Protein AF-A0AAX1UGL9-F1 (afdb_monomer)

Secondary structure (DSSP, 8-state):
-PPPPTTSTT-B-TTSEEEEEEEEEE-SSTT-EEEEEEETTT--EEEEEGGGGGG---TTTS-PPPPBP--

Nearest PDB structures (foldseek):
  6ee8-assembly1_M  TM=5.205E-01  e=4.902E-01  Mycobacterium tuberculosis
  6vw0-assembly1_M  TM=6.496E-01  e=1.774E+00  Mycobacterium tuberculosis
  8jke-assembly1_H  TM=5.300E-01  e=4.366E+00  Streptomyces coelicolor A3(2)
  7kim-assembly1_M  TM=5.305E-01  e=3.375E+00  Mycobacterium tuberculosis
  2lqk-assembly1_A  TM=4.384E-01  e=4.366E+00  Thermus thermophilus HB27

Mean predicted aligned error: 3.1 Å

Structure (mmCIF, N/CA/C/O backbone):
data_AF-A0AAX1UGL9-F1
#
_entry.id   AF-A0AAX1UGL9-F1
#
loop_
_atom_site.group_PDB
_atom_site.id
_atom_site.type_symbol
_atom_site.label_atom_id
_atom_site.label_alt_id
_atom_site.label_comp_id
_atom_site.label_asym_id
_atom_site.label_entity_id
_atom_site.label_seq_id
_atom_site.pdbx_PDB_ins_code
_atom_site.Cartn_x
_atom_site.Cartn_y
_atom_site.Cartn_z
_atom_site.occupancy
_atom_site.B_iso_or_equiv
_atom_site.auth_seq_id
_atom_site.auth_comp_id
_atom_site.auth_asym_id
_atom_site.auth_atom_id
_atom_site.pdbx_PDB_model_num
ATOM 1 N N . MET A 1 1 ? -19.835 14.461 -4.588 1.00 49.47 1 MET A N 1
ATOM 2 C CA . MET A 1 1 ? -19.227 13.158 -4.239 1.00 49.47 1 MET A CA 1
ATOM 3 C C . MET A 1 1 ? -17.972 13.427 -3.425 1.00 49.47 1 MET A C 1
ATOM 5 O O . MET A 1 1 ? -17.108 14.144 -3.910 1.00 49.47 1 MET A O 1
ATOM 9 N N . VAL A 1 2 ? -17.915 12.972 -2.171 1.00 52.84 2 VAL A N 1
ATOM 10 C CA . VAL A 1 2 ? -16.720 13.122 -1.320 1.00 52.84 2 VAL A CA 1
ATOM 11 C C . VAL A 1 2 ? -15.633 12.216 -1.891 1.00 52.84 2 VAL A C 1
ATOM 13 O O . VAL A 1 2 ? -15.867 11.024 -2.069 1.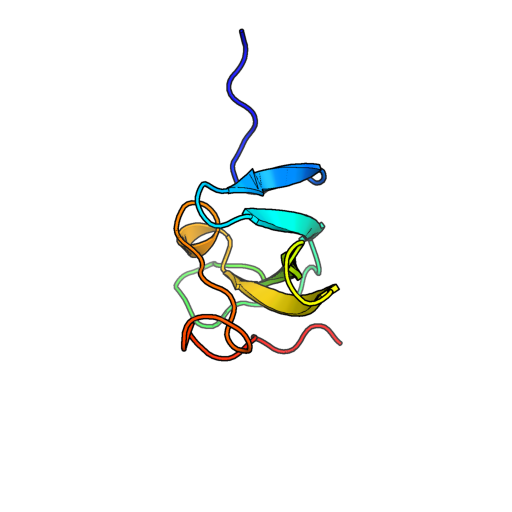00 52.84 2 VAL A O 1
ATOM 16 N N . GLN A 1 3 ? -14.472 12.773 -2.230 1.00 64.12 3 GLN A N 1
ATOM 17 C CA . GLN A 1 3 ? -13.331 11.971 -2.662 1.00 64.12 3 GLN A CA 1
ATOM 18 C C . GLN A 1 3 ? -12.784 11.240 -1.428 1.00 64.12 3 GLN A C 1
ATOM 20 O O . GLN A 1 3 ? -12.427 11.883 -0.442 1.00 64.12 3 GLN A O 1
ATOM 25 N N . ALA A 1 4 ? -12.788 9.905 -1.444 1.00 75.69 4 ALA A N 1
ATOM 26 C CA . ALA A 1 4 ? -12.225 9.119 -0.350 1.00 75.69 4 ALA A CA 1
ATOM 27 C C . ALA A 1 4 ? -10.720 9.404 -0.227 1.00 75.69 4 ALA A C 1
ATOM 29 O O . ALA A 1 4 ? -10.030 9.520 -1.243 1.00 75.69 4 ALA A O 1
ATOM 30 N N . SER A 1 5 ? -10.215 9.512 1.007 1.00 92.06 5 SER A N 1
ATOM 31 C CA . SER A 1 5 ? -8.773 9.626 1.237 1.00 92.06 5 SER A CA 1
ATOM 32 C C . SER A 1 5 ? -8.072 8.408 0.644 1.00 92.06 5 SER A C 1
ATOM 34 O O . SER A 1 5 ? -8.557 7.282 0.761 1.00 92.06 5 SER A O 1
ATOM 36 N N . THR A 1 6 ? -6.896 8.618 0.058 1.00 95.62 6 THR A N 1
ATOM 37 C CA . THR A 1 6 ? -6.084 7.556 -0.558 1.00 95.62 6 THR A CA 1
ATOM 38 C C . THR A 1 6 ? -5.629 6.500 0.451 1.00 95.62 6 THR A C 1
ATOM 40 O O . THR A 1 6 ? -5.152 5.444 0.065 1.00 95.62 6 THR A O 1
ATOM 43 N N . THR A 1 7 ? -5.772 6.776 1.747 1.00 97.12 7 THR A N 1
ATOM 44 C CA . THR A 1 7 ? -5.422 5.896 2.868 1.00 97.12 7 THR A CA 1
ATOM 45 C C . THR A 1 7 ? -6.623 5.202 3.512 1.00 97.12 7 THR A C 1
ATOM 47 O O . THR A 1 7 ? -6.446 4.406 4.436 1.00 97.12 7 THR A O 1
ATOM 50 N N . THR A 1 8 ? -7.849 5.502 3.076 1.00 97.12 8 THR A N 1
ATOM 51 C CA . THR A 1 8 ? -9.059 4.881 3.624 1.00 97.12 8 THR A CA 1
ATOM 52 C C . THR A 1 8 ? -9.158 3.425 3.151 1.00 97.12 8 THR A C 1
ATOM 54 O O . THR A 1 8 ? -9.032 3.187 1.950 1.00 97.12 8 THR A O 1
ATOM 57 N N . PRO A 1 9 ? -9.403 2.443 4.043 1.00 97.81 9 PRO A N 1
ATOM 58 C CA . PRO A 1 9 ? -9.679 1.067 3.631 1.00 97.81 9 PRO A CA 1
ATOM 59 C C . PRO A 1 9 ? -10.785 0.985 2.571 1.00 97.81 9 PRO A C 1
ATOM 61 O O . PRO A 1 9 ? -11.798 1.675 2.675 1.00 97.81 9 PRO A O 1
ATOM 64 N N . GLY A 1 10 ? -10.572 0.166 1.543 1.00 97.62 10 GLY A N 1
ATOM 65 C CA . GLY A 1 10 ? -11.424 0.078 0.355 1.00 97.62 10 GLY A CA 1
ATOM 66 C C . GLY A 1 10 ? -11.102 1.104 -0.741 1.00 97.62 10 GLY A C 1
ATOM 67 O O . GLY A 1 10 ? -11.669 1.023 -1.829 1.00 97.62 10 GLY A O 1
ATOM 68 N N . TYR A 1 11 ? -10.189 2.058 -0.513 1.00 97.88 11 TYR A N 1
ATOM 69 C CA . TYR A 1 11 ? -9.676 2.904 -1.593 1.00 97.88 11 TYR A CA 1
ATOM 70 C C . TYR A 1 11 ? -8.886 2.054 -2.591 1.00 97.88 11 TYR A C 1
ATOM 72 O O . TYR A 1 11 ? -7.928 1.381 -2.208 1.00 97.88 11 TYR A O 1
ATOM 80 N N . ILE A 1 12 ? -9.261 2.133 -3.870 1.00 98.12 12 ILE A N 1
ATOM 81 C CA . ILE A 1 12 ? -8.554 1.496 -4.982 1.00 98.12 12 ILE A CA 1
ATOM 82 C C . ILE A 1 12 ? -7.909 2.592 -5.826 1.00 98.12 12 ILE A C 1
ATOM 84 O O . ILE A 1 12 ? -8.586 3.497 -6.317 1.00 98.12 12 ILE A O 1
ATOM 88 N N . ASN A 1 13 ? -6.592 2.524 -5.992 1.00 97.56 13 ASN A N 1
ATOM 89 C CA . ASN A 1 13 ? -5.866 3.499 -6.799 1.00 97.56 13 ASN A CA 1
ATOM 90 C C . ASN A 1 13 ? -6.004 3.219 -8.317 1.00 97.56 13 ASN A C 1
ATOM 92 O O . ASN A 1 13 ? -6.542 2.198 -8.750 1.00 97.56 13 ASN A O 1
ATOM 96 N N . ARG A 1 14 ? -5.432 4.099 -9.150 1.00 97.19 14 ARG A N 1
ATOM 97 C CA . ARG A 1 14 ? -5.464 3.981 -10.625 1.00 97.19 14 ARG A CA 1
ATOM 98 C C . ARG A 1 14 ? -4.782 2.733 -11.205 1.00 97.19 14 ARG A C 1
ATOM 100 O O . ARG A 1 14 ? -4.957 2.446 -12.381 1.00 97.19 14 ARG A O 1
ATOM 107 N N . ASN A 1 15 ? -3.984 2.032 -10.408 1.00 98.06 15 ASN A N 1
ATOM 108 C CA . ASN A 1 15 ? -3.221 0.857 -10.816 1.00 98.06 15 ASN A CA 1
ATOM 109 C C . ASN A 1 15 ? -3.822 -0.444 -10.230 1.00 98.06 15 ASN A C 1
ATOM 111 O O . ASN A 1 15 ? -3.194 -1.498 -10.332 1.00 98.06 15 ASN A O 1
ATOM 115 N N . LEU A 1 16 ? -5.037 -0.396 -9.658 1.00 98.19 16 LEU A N 1
ATOM 116 C CA . LEU A 1 16 ? -5.778 -1.535 -9.090 1.00 98.19 16 LEU A CA 1
ATOM 117 C C . LEU A 1 16 ? -5.176 -2.118 -7.801 1.00 98.19 16 LEU A C 1
ATOM 119 O O . LEU A 1 16 ? -5.170 -3.338 -7.588 1.00 98.19 16 LEU A O 1
ATOM 123 N N . GLN A 1 17 ? -4.671 -1.247 -6.928 1.00 98.50 17 GLN A N 1
ATOM 124 C CA . GLN A 1 17 ? -4.292 -1.613 -5.566 1.00 98.50 17 GLN A CA 1
ATOM 125 C C . GLN A 1 17 ? -5.305 -1.074 -4.577 1.00 98.50 17 GLN A C 1
ATOM 127 O O . GLN A 1 17 ? -5.534 0.133 -4.516 1.00 98.50 17 GLN A O 1
ATOM 132 N N . GLU A 1 18 ? -5.856 -1.982 -3.786 1.00 98.62 18 GLU A N 1
ATOM 133 C CA . GLU A 1 18 ? -6.790 -1.691 -2.712 1.00 98.62 18 GLU A CA 1
ATOM 134 C C . GLU A 1 18 ? -6.051 -1.520 -1.392 1.00 98.62 18 GLU A C 1
ATOM 136 O O . GLU A 1 18 ? -5.191 -2.335 -1.051 1.00 98.62 18 GLU A O 1
ATOM 141 N N . VAL A 1 19 ? -6.412 -0.497 -0.624 1.00 98.69 19 VAL A N 1
ATOM 142 C CA . VAL A 1 19 ? -6.012 -0.367 0.779 1.00 98.69 19 VAL A CA 1
ATOM 143 C C . VAL A 1 19 ? -6.865 -1.299 1.629 1.00 98.69 19 VAL A C 1
ATOM 145 O O . VAL A 1 19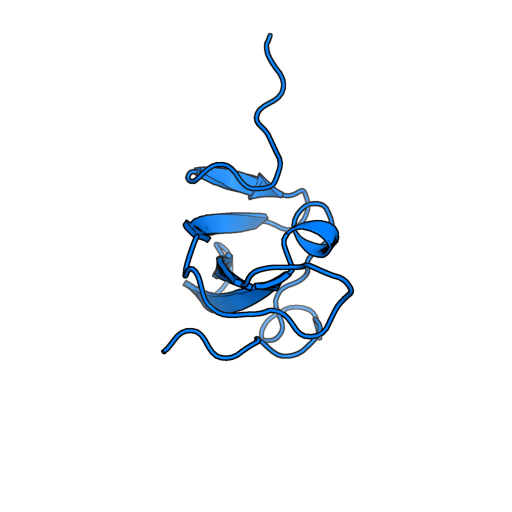 ? -8.077 -1.129 1.709 1.00 98.69 19 VAL A O 1
ATOM 148 N N . LEU A 1 20 ? -6.237 -2.247 2.319 1.00 98.44 20 LEU A N 1
ATOM 149 C CA . LEU A 1 20 ? -6.930 -3.153 3.234 1.00 98.44 20 LEU A CA 1
ATOM 150 C C . LEU A 1 20 ? -6.995 -2.590 4.655 1.00 98.44 20 LEU A C 1
ATOM 152 O O . LEU A 1 20 ? -8.032 -2.666 5.309 1.00 98.44 20 LEU A O 1
ATOM 156 N N . SER A 1 21 ? -5.888 -2.036 5.153 1.00 98.00 21 SER A N 1
ATOM 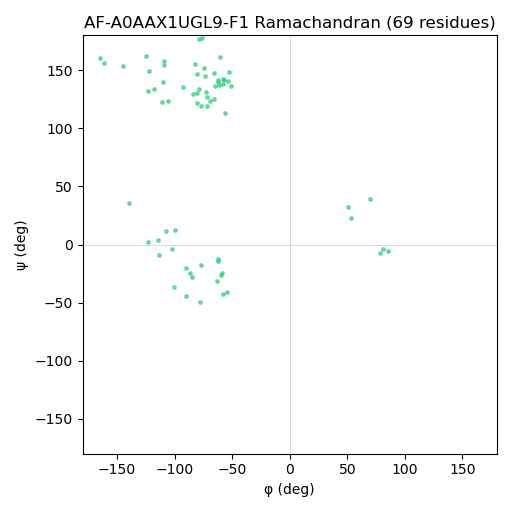157 C CA . SER A 1 21 ? -5.810 -1.510 6.517 1.00 98.00 21 SER A CA 1
ATOM 158 C C . SER A 1 21 ? -4.588 -0.616 6.734 1.00 98.00 21 SER A C 1
ATOM 160 O O . SER A 1 21 ? -3.593 -0.681 6.009 1.00 98.00 21 SER A O 1
ATOM 162 N N . LYS A 1 22 ? -4.653 0.214 7.780 1.00 97.38 22 LYS A N 1
ATOM 163 C CA . LYS A 1 22 ? -3.489 0.886 8.366 1.00 97.38 22 LYS A CA 1
ATOM 164 C C . LYS A 1 22 ? -2.826 -0.073 9.355 1.00 97.38 22 LYS A C 1
ATOM 166 O O . LYS A 1 22 ? -3.513 -0.598 10.225 1.00 97.38 22 LYS A O 1
ATOM 171 N N . THR A 1 23 ? -1.514 -0.276 9.251 1.00 96.75 23 THR A N 1
ATOM 172 C CA . THR A 1 23 ? -0.797 -1.241 10.113 1.00 96.75 23 THR A CA 1
ATOM 173 C C . THR A 1 23 ? -0.339 -0.643 11.445 1.00 96.75 23 THR A C 1
ATOM 175 O O . THR A 1 23 ? -0.123 -1.366 12.407 1.00 96.75 23 THR A O 1
ATOM 178 N N . GLY A 1 24 ? -0.161 0.682 11.506 1.00 95.06 24 GLY A N 1
ATOM 179 C CA . GLY A 1 24 ? 0.446 1.361 12.658 1.00 95.06 24 GLY A CA 1
ATOM 180 C C . GLY A 1 24 ? 1.976 1.268 12.713 1.00 95.06 24 GLY A C 1
ATOM 181 O O . GLY A 1 24 ? 2.583 1.958 13.526 1.00 95.06 24 GLY A O 1
ATOM 182 N N . LEU A 1 25 ? 2.602 0.486 11.828 1.00 96.88 25 LEU A N 1
ATOM 183 C CA . LEU A 1 25 ? 4.055 0.387 11.725 1.00 96.88 25 LEU A CA 1
ATOM 184 C C . LEU A 1 25 ? 4.649 1.650 11.079 1.00 96.88 25 LEU A C 1
ATOM 186 O O . LEU A 1 25 ? 4.021 2.227 10.178 1.00 96.88 25 LEU A O 1
ATOM 190 N N . PRO A 1 26 ? 5.853 2.078 11.502 1.00 96.88 26 PRO A N 1
ATOM 191 C CA . PRO A 1 26 ? 6.537 3.202 10.880 1.00 96.88 26 PRO A CA 1
ATOM 192 C C . PRO A 1 26 ? 6.911 2.873 9.432 1.00 96.88 26 PRO A C 1
ATOM 194 O O . PRO A 1 26 ? 7.394 1.783 9.122 1.00 96.88 26 PRO A O 1
ATOM 197 N N . GLY A 1 27 ? 6.673 3.835 8.546 1.00 96.31 27 GLY A N 1
ATOM 198 C CA . GLY A 1 27 ? 7.162 3.815 7.176 1.00 96.31 27 GLY A CA 1
ATOM 199 C C . GLY A 1 27 ? 8.646 4.168 7.090 1.00 96.31 27 GLY A C 1
ATOM 200 O O . GLY A 1 27 ? 9.291 4.497 8.083 1.00 96.31 27 GLY A O 1
ATOM 201 N N . ASN A 1 28 ? 9.186 4.135 5.874 1.00 95.81 28 ASN A N 1
ATOM 202 C CA . ASN A 1 28 ? 10.569 4.543 5.593 1.00 95.81 28 ASN A CA 1
ATOM 203 C C . ASN A 1 28 ? 10.681 5.973 5.026 1.00 95.81 28 ASN A C 1
ATOM 205 O O . ASN A 1 28 ? 11.733 6.348 4.517 1.00 95.81 28 ASN A O 1
ATOM 209 N N . ASP A 1 29 ? 9.598 6.747 5.102 1.00 93.38 29 ASP A N 1
ATOM 210 C CA . ASP A 1 29 ? 9.500 8.137 4.652 1.00 93.38 29 ASP A CA 1
ATOM 211 C C . ASP A 1 29 ? 9.017 9.037 5.807 1.00 93.38 29 ASP A C 1
ATOM 213 O O . ASP A 1 29 ? 8.496 8.547 6.816 1.00 93.38 29 ASP A O 1
ATOM 217 N N . HIS A 1 30 ? 9.213 10.353 5.690 1.00 93.56 30 HIS A N 1
ATOM 218 C CA . HIS A 1 30 ? 9.043 11.312 6.782 1.00 93.56 30 HIS A CA 1
ATOM 219 C C . HIS A 1 30 ? 7.637 11.250 7.403 1.00 93.56 30 HIS A C 1
ATOM 221 O O . HIS A 1 30 ? 6.634 11.594 6.768 1.00 93.56 30 HIS A O 1
ATOM 227 N N . ASN A 1 31 ? 7.578 10.812 8.667 1.00 94.62 31 ASN A N 1
ATOM 228 C CA . ASN A 1 31 ? 6.353 10.626 9.454 1.00 94.62 31 ASN A CA 1
ATOM 229 C C . ASN A 1 31 ? 5.283 9.749 8.774 1.00 94.62 31 ASN A C 1
ATOM 231 O O . ASN A 1 31 ? 4.095 9.852 9.091 1.00 94.62 31 ASN A O 1
ATOM 235 N N . GLN A 1 32 ? 5.682 8.888 7.835 1.00 97.00 32 GLN A N 1
ATOM 236 C CA . GLN A 1 32 ? 4.761 7.969 7.182 1.00 97.00 32 GLN A CA 1
ATOM 237 C C . GLN A 1 32 ? 4.516 6.723 8.032 1.00 97.00 32 GLN A C 1
ATOM 239 O O . GLN A 1 32 ? 5.331 6.308 8.853 1.00 97.00 32 GLN A O 1
ATOM 244 N N . VAL A 1 33 ? 3.363 6.108 7.789 1.00 97.25 33 VAL A N 1
ATOM 245 C CA . VAL A 1 33 ? 2.949 4.822 8.355 1.00 97.25 33 VAL A CA 1
ATOM 246 C C . VAL A 1 33 ? 2.650 3.853 7.225 1.00 97.25 33 VAL A C 1
ATOM 248 O O . VAL A 1 33 ? 2.197 4.267 6.150 1.00 97.25 33 VAL A O 1
ATOM 251 N N . VAL A 1 34 ? 2.884 2.568 7.475 1.00 98.38 34 VAL A N 1
ATOM 252 C CA . VAL A 1 34 ? 2.649 1.518 6.484 1.00 98.38 34 VAL A CA 1
ATOM 253 C C . VAL A 1 34 ? 1.161 1.170 6.416 1.00 98.38 34 VAL A C 1
ATOM 255 O O . VAL A 1 34 ? 0.497 0.953 7.436 1.00 98.38 34 VAL A O 1
ATOM 258 N N . TYR A 1 35 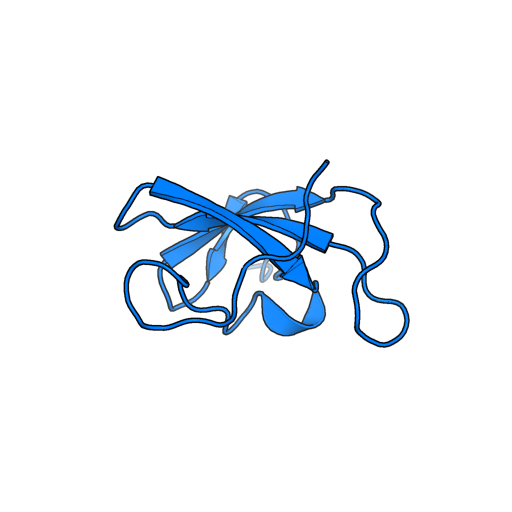? 0.642 1.074 5.198 1.00 98.38 35 TYR A N 1
ATOM 259 C CA . TYR A 1 35 ? -0.675 0.530 4.883 1.00 98.38 35 TYR A CA 1
ATOM 260 C C . TYR A 1 35 ? -0.514 -0.801 4.161 1.00 98.38 35 TYR A C 1
ATOM 262 O O 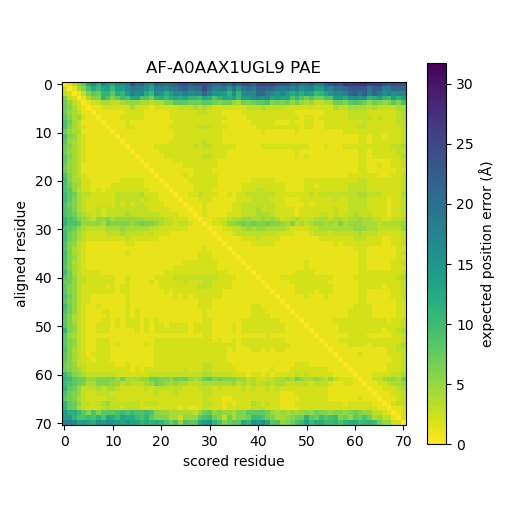. TYR A 1 35 ? 0.364 -0.942 3.309 1.00 98.38 35 TYR A O 1
ATOM 270 N N . LEU A 1 36 ? -1.372 -1.761 4.495 1.00 98.62 36 LEU A N 1
ATOM 271 C CA . LEU A 1 36 ? -1.458 -3.034 3.794 1.00 98.62 36 LEU A CA 1
ATOM 272 C C . LEU A 1 36 ? -2.279 -2.838 2.521 1.00 98.62 36 LEU A C 1
ATOM 274 O O . LEU A 1 36 ? -3.443 -2.442 2.594 1.00 98.62 36 LEU A O 1
ATOM 278 N N . LEU A 1 37 ? -1.682 -3.135 1.369 1.00 98.62 37 LEU A N 1
ATOM 279 C CA . LEU A 1 37 ? -2.353 -3.106 0.075 1.00 98.62 37 LEU A CA 1
ATOM 280 C C . LEU A 1 37 ? -2.559 -4.523 -0.462 1.00 98.62 37 LEU A C 1
ATOM 282 O O . LEU A 1 37 ? -1.782 -5.431 -0.158 1.00 98.62 37 LEU A O 1
ATOM 286 N N . ARG A 1 38 ? -3.570 -4.689 -1.316 1.00 98.69 38 ARG A N 1
ATOM 287 C CA . ARG A 1 38 ? -3.780 -5.875 -2.154 1.00 98.69 38 ARG A CA 1
ATOM 288 C C . ARG A 1 38 ? -3.846 -5.471 -3.618 1.00 98.69 38 ARG A C 1
ATOM 290 O O . ARG A 1 38 ? -4.589 -4.565 -3.983 1.00 98.69 38 ARG A O 1
ATOM 297 N N . CYS A 1 39 ? -3.114 -6.171 -4.476 1.00 98.56 39 CYS A N 1
ATOM 298 C CA . CYS A 1 39 ? -3.292 -6.043 -5.918 1.00 98.56 39 CYS A CA 1
ATOM 299 C C . CYS A 1 39 ? -4.496 -6.872 -6.386 1.00 98.56 39 CYS A C 1
ATOM 301 O O . CYS A 1 39 ? -4.578 -8.064 -6.091 1.00 98.56 39 CYS A O 1
ATOM 303 N N . HIS A 1 40 ? -5.400 -6.270 -7.161 1.00 98.38 40 HIS A N 1
ATOM 304 C CA . HIS A 1 40 ? -6.529 -6.999 -7.750 1.00 98.38 40 HIS A CA 1
ATOM 305 C C . HIS A 1 40 ? -6.153 -7.861 -8.962 1.00 98.38 40 HIS A C 1
ATOM 307 O O . HIS A 1 40 ? -6.911 -8.763 -9.297 1.00 98.38 40 HIS A O 1
ATOM 313 N N . ALA A 1 41 ? -5.001 -7.622 -9.599 1.00 98.00 41 ALA A N 1
ATOM 314 C CA . ALA A 1 41 ? -4.564 -8.406 -10.755 1.00 98.00 41 ALA A CA 1
ATOM 315 C C . ALA A 1 41 ? -3.981 -9.773 -10.351 1.00 98.00 41 ALA A C 1
ATOM 317 O O . ALA A 1 41 ? -4.395 -10.792 -10.892 1.00 98.00 41 ALA A O 1
ATOM 318 N N . CYS A 1 42 ? -3.057 -9.814 -9.382 1.00 98.25 42 CYS A N 1
ATOM 319 C CA . CYS A 1 42 ? -2.402 -11.062 -8.951 1.00 98.25 42 CYS A CA 1
ATOM 320 C C . CYS A 1 42 ? -2.731 -11.503 -7.516 1.00 98.25 42 CYS A C 1
ATOM 322 O O . CYS A 1 42 ? -2.335 -12.586 -7.100 1.00 98.25 42 CYS A O 1
ATOM 324 N N . GLY A 1 43 ? -3.413 -10.674 -6.720 1.00 98.19 43 GLY A N 1
ATOM 325 C CA . GLY A 1 43 ? -3.723 -10.978 -5.320 1.00 98.19 43 GLY A CA 1
ATOM 326 C C . GLY A 1 43 ? -2.593 -10.712 -4.318 1.00 98.19 43 GLY A C 1
ATOM 327 O O . GLY A 1 43 ? -2.840 -10.837 -3.117 1.00 98.19 43 GLY A O 1
ATOM 328 N N . ALA A 1 44 ? -1.398 -10.310 -4.769 1.00 97.81 44 ALA A N 1
ATOM 329 C CA . ALA A 1 44 ? -0.259 -10.026 -3.894 1.00 97.81 44 ALA A CA 1
ATOM 330 C C . ALA A 1 44 ? -0.590 -8.962 -2.840 1.00 97.81 44 ALA A C 1
ATOM 332 O O . ALA A 1 44 ? -1.280 -7.976 -3.126 1.00 97.81 44 ALA A O 1
ATOM 333 N N . ARG A 1 45 ? -0.062 -9.164 -1.628 1.00 98.19 45 ARG A N 1
ATOM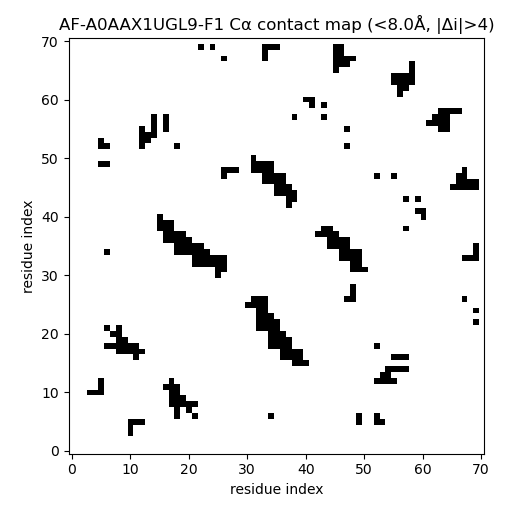 334 C CA . ARG A 1 45 ? -0.237 -8.273 -0.478 1.00 98.19 45 ARG A CA 1
ATOM 335 C C . ARG A 1 45 ? 1.101 -7.719 -0.023 1.00 98.19 45 ARG A C 1
ATOM 337 O O . ARG A 1 45 ? 2.064 -8.469 0.085 1.00 98.19 45 ARG A O 1
ATOM 344 N N . TYR A 1 46 ? 1.158 -6.418 0.229 1.00 98.25 46 TYR A N 1
ATOM 345 C CA . TYR A 1 46 ? 2.410 -5.739 0.557 1.00 98.25 46 TYR A CA 1
ATOM 346 C C . TYR A 1 46 ? 2.169 -4.390 1.232 1.00 98.25 46 TYR A C 1
ATOM 348 O O . TYR A 1 46 ? 1.119 -3.770 1.050 1.00 98.25 46 TYR A O 1
ATOM 356 N N . GLY A 1 47 ? 3.156 -3.922 1.997 1.00 98.31 47 GLY A N 1
ATOM 357 C CA . GLY A 1 47 ? 3.117 -2.613 2.638 1.00 98.31 47 GLY A CA 1
ATOM 358 C C . GLY A 1 47 ? 3.493 -1.464 1.699 1.00 98.31 47 GLY A C 1
ATOM 359 O O . GLY A 1 47 ? 4.365 -1.613 0.838 1.00 98.31 47 GLY A O 1
ATOM 360 N N . ALA A 1 48 ? 2.888 -0.294 1.894 1.00 98.31 48 ALA A N 1
ATOM 361 C CA . ALA A 1 48 ? 3.304 0.966 1.272 1.00 98.31 48 ALA A CA 1
ATOM 362 C C . ALA A 1 48 ? 3.098 2.156 2.225 1.00 98.31 48 ALA A C 1
ATOM 364 O O . ALA A 1 48 ? 2.216 2.118 3.082 1.00 98.31 48 ALA A O 1
ATOM 365 N N . ASN A 1 49 ? 3.886 3.223 2.060 1.00 98.19 49 ASN A N 1
ATOM 366 C CA . ASN A 1 49 ? 3.645 4.487 2.760 1.00 98.19 49 ASN A CA 1
ATOM 367 C C . ASN A 1 49 ? 2.334 5.121 2.284 1.00 98.19 49 ASN A C 1
ATOM 369 O O . ASN A 1 49 ? 1.996 5.027 1.103 1.00 98.19 49 ASN A O 1
ATOM 373 N N . GLY A 1 50 ? 1.636 5.827 3.179 1.00 97.19 50 GLY A N 1
ATOM 374 C CA . GLY A 1 50 ? 0.408 6.561 2.847 1.00 97.19 50 GLY A CA 1
ATOM 375 C C . GLY A 1 50 ? 0.577 7.552 1.687 1.00 97.19 50 GLY A C 1
ATOM 376 O O . GLY A 1 50 ? -0.273 7.607 0.797 1.00 97.19 50 GLY A O 1
ATOM 377 N N . SER A 1 51 ? 1.704 8.270 1.660 1.00 97.00 51 SER A N 1
ATOM 378 C CA . SER A 1 51 ? 2.087 9.211 0.595 1.00 97.00 51 SER A CA 1
ATOM 379 C C . SER A 1 51 ? 2.200 8.570 -0.796 1.00 97.00 51 SER A C 1
ATOM 381 O O . SER A 1 51 ? 1.974 9.244 -1.802 1.00 97.00 51 SER A O 1
ATOM 383 N N . ASP A 1 52 ? 2.477 7.267 -0.877 1.00 97.31 52 ASP A N 1
ATOM 384 C CA . ASP A 1 52 ? 2.673 6.556 -2.143 1.00 97.31 52 ASP A CA 1
ATOM 385 C C . ASP A 1 52 ? 1.376 5.970 -2.724 1.00 97.31 52 ASP A C 1
ATOM 387 O O . ASP A 1 52 ? 1.331 5.651 -3.918 1.00 97.31 52 ASP A O 1
ATOM 391 N N . ILE A 1 53 ? 0.328 5.777 -1.910 1.00 98.06 53 ILE A N 1
ATOM 392 C CA . ILE A 1 53 ? -0.793 4.879 -2.252 1.00 98.06 53 ILE A CA 1
ATOM 393 C C . ILE A 1 53 ? -1.483 5.271 -3.562 1.00 98.06 53 ILE A C 1
ATOM 395 O O . ILE A 1 53 ? -1.749 4.402 -4.392 1.00 98.06 53 ILE A O 1
ATOM 399 N N . PHE A 1 54 ? -1.713 6.566 -3.795 1.00 97.25 54 PHE A N 1
ATOM 400 C CA . PHE A 1 54 ? -2.446 7.065 -4.969 1.00 97.25 54 PHE A CA 1
ATOM 401 C C . PHE A 1 54 ? -1.821 6.660 -6.317 1.00 97.25 54 PHE A C 1
ATOM 403 O O . PHE A 1 54 ? -2.512 6.605 -7.336 1.00 97.25 54 PHE A O 1
ATOM 410 N N . GLN A 1 55 ? -0.514 6.382 -6.328 1.00 97.25 55 GLN A N 1
ATOM 411 C CA . GLN A 1 55 ? 0.249 6.020 -7.521 1.00 97.25 55 GLN A CA 1
ATOM 412 C C . GLN A 1 55 ? 0.960 4.673 -7.415 1.00 97.25 55 GLN A C 1
ATOM 414 O O . GLN A 1 55 ? 1.688 4.297 -8.338 1.00 97.25 55 GLN A O 1
ATOM 419 N N . ARG A 1 56 ? 0.782 3.954 -6.303 1.00 97.88 56 ARG A N 1
ATOM 420 C CA . ARG A 1 56 ? 1.496 2.707 -6.044 1.00 97.88 56 ARG A CA 1
ATOM 421 C C . ARG A 1 56 ? 1.228 1.701 -7.162 1.00 97.88 56 ARG A C 1
ATOM 423 O O . ARG A 1 56 ? 0.101 1.585 -7.620 1.00 97.88 56 ARG A O 1
ATOM 430 N N . ARG A 1 57 ? 2.263 0.985 -7.600 1.00 98.50 57 ARG A N 1
ATOM 431 C CA . ARG A 1 57 ? 2.174 -0.131 -8.557 1.00 98.50 57 ARG A CA 1
ATOM 432 C C . ARG A 1 57 ? 2.445 -1.453 -7.846 1.00 98.50 57 ARG A C 1
ATOM 434 O O . ARG A 1 57 ? 3.061 -1.460 -6.777 1.00 98.50 57 ARG A O 1
ATOM 441 N N . CYS A 1 58 ? 1.976 -2.553 -8.426 1.00 98.38 58 CYS A N 1
ATOM 442 C CA . CYS A 1 58 ? 2.222 -3.889 -7.893 1.00 98.38 58 CYS A CA 1
ATOM 443 C C . CYS A 1 58 ? 3.683 -4.313 -8.113 1.00 98.38 58 CYS A C 1
ATOM 445 O O . CYS A 1 58 ? 4.132 -4.270 -9.260 1.00 98.38 58 CYS A O 1
ATOM 447 N N . PRO A 1 59 ? 4.410 -4.742 -7.061 1.00 97.88 59 PRO A N 1
ATOM 448 C CA . PRO A 1 59 ? 5.767 -5.264 -7.206 1.00 97.88 59 PRO A CA 1
ATOM 449 C C . PRO A 1 59 ? 5.821 -6.545 -8.048 1.00 97.88 59 PRO A C 1
ATOM 451 O O . PRO A 1 59 ? 6.776 -6.728 -8.787 1.00 97.88 59 PRO A O 1
ATOM 454 N N . GLU A 1 60 ? 4.773 -7.374 -8.004 1.00 97.69 60 GLU A N 1
ATOM 455 C CA . GLU A 1 60 ? 4.723 -8.656 -8.723 1.00 97.69 60 GLU A CA 1
ATOM 456 C C . GLU A 1 60 ? 4.26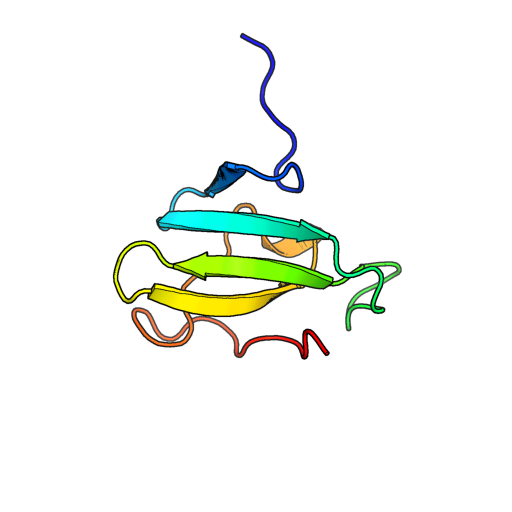2 -8.532 -10.188 1.00 97.69 60 GLU A C 1
ATOM 458 O O . GLU A 1 60 ? 4.616 -9.368 -11.008 1.00 97.69 60 GLU A O 1
ATOM 463 N N . CYS A 1 61 ? 3.443 -7.525 -10.534 1.00 97.06 61 CYS A N 1
ATOM 464 C CA . CYS A 1 61 ? 2.860 -7.416 -11.887 1.00 97.06 61 CYS A CA 1
ATOM 465 C C . CYS A 1 61 ? 3.564 -6.409 -12.802 1.00 97.06 61 CYS A C 1
ATOM 467 O O . CYS A 1 61 ? 3.598 -6.615 -14.008 1.00 97.06 61 CYS A O 1
ATOM 469 N N . ASP A 1 62 ? 4.037 -5.284 -12.257 1.00 92.31 62 ASP A N 1
ATOM 470 C CA . ASP A 1 62 ? 4.487 -4.128 -13.053 1.00 92.31 62 ASP A CA 1
ATOM 471 C C . ASP A 1 62 ? 5.762 -3.509 -12.464 1.00 92.31 62 ASP A C 1
ATOM 473 O O . ASP A 1 62 ? 5.925 -2.288 -12.416 1.00 92.31 62 ASP A O 1
ATOM 477 N N . SER A 1 63 ? 6.640 -4.360 -11.918 1.00 93.62 63 SER A N 1
ATOM 478 C CA . SER A 1 63 ? 7.936 -3.962 -11.350 1.00 93.62 63 SER A CA 1
ATOM 479 C C . SER A 1 63 ? 7.833 -2.801 -10.349 1.00 93.62 63 SER A C 1
ATOM 481 O O . SER A 1 63 ? 8.719 -1.946 -10.254 1.00 93.62 63 SER A O 1
ATOM 483 N N . GLY A 1 64 ? 6.715 -2.732 -9.618 1.00 96.19 64 GLY A N 1
ATOM 484 C CA . GLY A 1 64 ? 6.501 -1.734 -8.582 1.00 96.19 64 GLY A CA 1
ATOM 485 C C . GLY A 1 64 ? 7.554 -1.844 -7.481 1.00 96.19 64 GLY A C 1
ATOM 486 O O . GLY A 1 64 ? 8.206 -2.871 -7.304 1.00 96.19 64 GLY A O 1
ATOM 487 N N . ARG A 1 65 ? 7.710 -0.777 -6.691 1.00 96.69 65 ARG A N 1
ATOM 488 C CA . ARG A 1 65 ? 8.622 -0.805 -5.539 1.00 96.69 65 ARG A CA 1
ATOM 489 C C . ARG A 1 65 ? 8.295 -2.004 -4.625 1.00 96.69 65 ARG A C 1
ATOM 491 O O . ARG A 1 65 ? 7.103 -2.247 -4.392 1.00 96.69 65 ARG A O 1
ATOM 498 N N . PRO A 1 66 ? 9.304 -2.695 -4.058 1.00 97.00 66 PRO A N 1
ATOM 499 C CA . PRO A 1 66 ? 9.085 -3.759 -3.084 1.00 97.00 66 PRO A CA 1
ATOM 500 C C . PRO A 1 66 ? 8.197 -3.313 -1.921 1.00 97.00 66 PRO A C 1
ATOM 502 O O . PRO A 1 66 ? 8.182 -2.136 -1.538 1.00 97.00 66 PRO A O 1
ATOM 505 N N . GLY A 1 67 ? 7.430 -4.260 -1.387 1.00 96.62 67 GLY A N 1
ATOM 506 C CA . GLY A 1 67 ? 6.584 -4.040 -0.222 1.00 96.62 67 GLY A CA 1
ATOM 507 C C . GLY A 1 67 ? 7.380 -3.663 1.020 1.00 96.62 67 GLY A C 1
ATOM 508 O O . GLY A 1 67 ? 8.443 -4.224 1.269 1.00 96.62 67 GLY A O 1
ATOM 509 N N . LEU A 1 68 ? 6.838 -2.750 1.824 1.00 96.75 68 LEU A N 1
ATOM 510 C CA . LEU A 1 68 ? 7.280 -2.577 3.207 1.00 96.75 68 LEU A CA 1
ATOM 511 C C . LEU A 1 68 ? 6.741 -3.728 4.068 1.00 96.75 68 LEU A C 1
ATOM 513 O O . LEU A 1 68 ? 5.694 -4.301 3.752 1.00 96.75 68 LEU A O 1
ATOM 517 N N . GLY A 1 69 ? 7.456 -4.061 5.143 1.00 90.06 69 GLY A N 1
ATOM 518 C CA . GLY A 1 69 ? 7.028 -5.085 6.097 1.00 90.06 69 GLY A CA 1
ATOM 519 C C . GLY A 1 69 ? 5.698 -4.716 6.757 1.00 90.06 69 GLY A C 1
ATOM 520 O O . GLY A 1 69 ? 5.483 -3.558 7.113 1.00 90.06 69 GLY A O 1
ATOM 521 N N . VAL A 1 70 ? 4.806 -5.698 6.896 1.00 83.69 70 VAL A N 1
ATOM 522 C CA . VAL A 1 70 ? 3.446 -5.512 7.440 1.00 83.69 70 VAL A CA 1
ATOM 523 C C . VAL A 1 70 ? 3.197 -6.237 8.769 1.00 83.69 70 VAL A C 1
ATOM 525 O O . VAL A 1 70 ? 2.100 -6.107 9.305 1.00 83.69 70 VAL A O 1
ATOM 528 N N . GLY A 1 71 ? 4.228 -6.883 9.333 1.00 66.25 71 GLY A N 1
ATOM 529 C CA . GLY A 1 71 ? 4.141 -7.666 10.573 1.00 66.25 71 GLY A CA 1
ATOM 530 C C . GLY A 1 71 ? 3.640 -9.084 10.350 1.00 66.25 71 GLY A C 1
ATOM 531 O O . GLY A 1 71 ? 2.748 -9.266 9.492 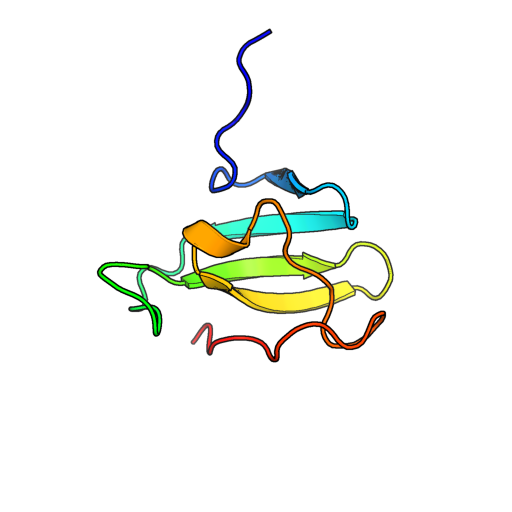1.00 66.25 71 GLY A O 1
#

Sequence (71 aa):
MVQASTTTPGYINRNLQEVLSKTGLPGNDHNQVVYLLRCHACGARYGANGSDIFQRRCPECDSGRPGLGVG

Radius of gyration: 11.08 Å; Cα contacts (8 Å, |Δi|>4): 157; chains: 1; bounding box: 30×24×26 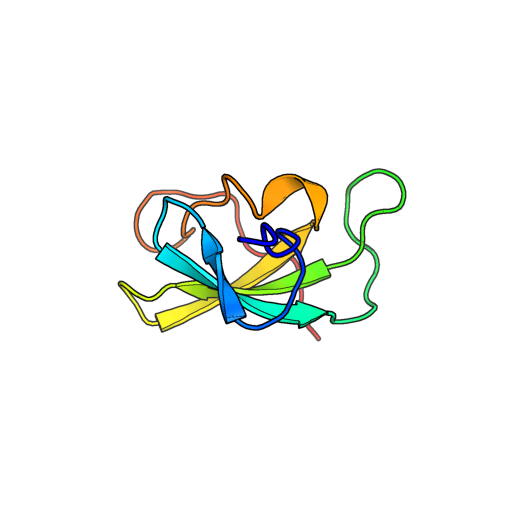Å

Solvent-accessible surface area (backbone atoms only — not comparable to full-atom values): 4196 Å² total; per-residue (Å²): 132,85,80,75,54,64,72,38,62,73,31,63,31,90,66,45,34,29,28,68,40,76,63,81,44,78,34,99,51,92,93,31,37,23,27,38,32,34,30,73,87,81,60,54,71,38,16,41,39,52,92,45,39,63,74,44,49,45,46,89,82,66,74,20,71,76,57,44,86,74,127

pLDDT: mean 94.41, std 9.63, range [49.47, 98.69]

Foldseek 3Di:
DDDDQLQDAQRAAPQQKGFHAFLQDDDPDDRWGWTWIAHPVPRDIAIDTSVCRNPFHDCVPPVTDHGDDRD

Organism: Cereibacter sphaeroides (NCBI:txid1063)